Protein AF-A0A7S0BWG8-F1 (afdb_monomer_lite)

Secondary structure (DSSP, 8-state):
------S---SS--TTTTTT-SS-S-SS-------S--TTSTTTT--TTGGG-SEEEE-SSEEEEEEE-TTS-EEEEEEES-SSSGGG---SS-EEEEEE-SSEEEEEETTT--EEEEE--TTSTT---TT--SEEEEEEETTEEEEEETTT--EE-

Foldseek 3Di:
DDDDPPDAPPPDPCPPQQVPPQFPDDDPDTDRADDHDCPQHQGVPPDRVLSQFPHKADEPFKIKTWHQDPVRDIDMDMGGDADPCWQVDDDPADWDFAYYYHFKTWTQHPPFQDIAITGDQPLNQRVPDPPLGHFDHWYYYHHHIWTQRPVPRDIDD

pLDDT: mean 78.23, std 21.94, range [26.28, 98.0]

Sequence (157 aa):
SLLQCSEPCNGQHLKNLVKKVAATELSDNRIGMCWGDNIFGQVSRAPDNLNEAEAVVTGLYHNFAQYINEFGKDFSECWGMIVGDQQCTPPTESYEVVTAGYEATCFITERTDELVCKGWNDYGQCDVPSDLGAVVDADMFHRHTCAIKKSNNKVFC

Organism: NCBI:txid420281

Structure (mmCIF, N/CA/C/O backbone):
data_AF-A0A7S0BWG8-F1
#
_entry.id   AF-A0A7S0BWG8-F1
#
loop_
_atom_site.group_PDB
_atom_site.id
_atom_site.type_symbol
_atom_site.label_atom_id
_atom_site.label_alt_id
_atom_site.label_comp_id
_atom_site.label_asym_id
_atom_site.label_entity_id
_atom_site.label_seq_id
_atom_site.pdbx_PDB_ins_code
_atom_site.Cartn_x
_atom_site.Cartn_y
_atom_site.Cartn_z
_atom_site.occupancy
_atom_site.B_iso_or_equiv
_atom_site.auth_seq_id
_atom_site.auth_comp_id
_atom_site.auth_asym_id
_atom_site.auth_atom_id
_atom_site.pdbx_PDB_model_num
ATOM 1 N N . SER A 1 1 ? 24.952 -15.516 8.982 1.00 30.58 1 SER A N 1
ATOM 2 C CA . SER A 1 1 ? 24.762 -16.426 7.834 1.00 30.58 1 SER A CA 1
ATOM 3 C C . SER A 1 1 ? 23.727 -15.797 6.925 1.00 30.58 1 SER A C 1
ATOM 5 O O . SER A 1 1 ? 22.639 -15.496 7.390 1.00 30.58 1 SER A O 1
ATOM 7 N N . LEU A 1 2 ? 24.096 -15.496 5.680 1.00 26.58 2 LEU A N 1
ATOM 8 C CA . LEU A 1 2 ? 23.202 -14.891 4.689 1.00 26.58 2 LEU A CA 1
ATOM 9 C C . LEU A 1 2 ? 22.097 -15.889 4.314 1.00 26.58 2 LEU A C 1
ATOM 11 O O . LEU A 1 2 ? 22.404 -16.987 3.855 1.00 26.58 2 LEU A O 1
ATOM 15 N N . LEU A 1 3 ? 20.833 -15.513 4.504 1.00 26.28 3 LEU A N 1
ATOM 16 C CA . LEU A 1 3 ? 19.699 -16.203 3.891 1.00 26.28 3 LEU A CA 1
ATOM 17 C C . LEU A 1 3 ? 19.558 -15.679 2.458 1.00 26.28 3 LEU A C 1
ATOM 19 O O . LEU A 1 3 ? 19.000 -14.614 2.221 1.00 26.28 3 LEU A O 1
ATOM 23 N N . GLN A 1 4 ? 20.117 -16.418 1.502 1.00 27.06 4 GLN A N 1
ATOM 24 C CA . GLN A 1 4 ? 19.743 -16.297 0.095 1.00 27.06 4 GLN A CA 1
ATOM 25 C C . GLN A 1 4 ? 18.413 -17.031 -0.108 1.00 27.06 4 GLN A C 1
ATOM 27 O O . GLN A 1 4 ? 18.365 -18.255 -0.009 1.00 27.06 4 GLN A O 1
ATOM 32 N N . CYS A 1 5 ? 17.340 -16.297 -0.407 1.00 31.69 5 CYS A N 1
ATOM 33 C CA . CYS A 1 5 ? 16.128 -16.889 -0.971 1.00 31.69 5 CYS A CA 1
ATOM 34 C C . CYS A 1 5 ? 16.381 -17.169 -2.460 1.00 31.69 5 CYS A C 1
ATOM 36 O O . CYS A 1 5 ? 16.563 -16.248 -3.252 1.00 31.69 5 CYS A O 1
ATOM 38 N N . SER A 1 6 ? 16.459 -18.451 -2.818 1.00 29.72 6 SER A N 1
ATOM 39 C CA . SER A 1 6 ? 16.912 -18.957 -4.119 1.00 29.72 6 SER A CA 1
ATOM 40 C C . SER A 1 6 ? 15.794 -19.242 -5.129 1.00 29.72 6 SER A C 1
ATOM 42 O O . SER A 1 6 ? 16.023 -19.994 -6.069 1.00 29.72 6 SER A O 1
ATOM 44 N N . GLU A 1 7 ? 14.594 -18.684 -4.968 1.00 29.58 7 GLU A N 1
ATOM 45 C CA . GLU A 1 7 ? 13.456 -18.983 -5.851 1.00 29.58 7 GLU A CA 1
ATOM 46 C C . GLU A 1 7 ? 12.753 -17.687 -6.298 1.00 29.58 7 GLU A C 1
ATOM 48 O O . GLU A 1 7 ? 12.540 -16.792 -5.471 1.00 29.58 7 GLU A O 1
ATOM 53 N N . PRO A 1 8 ? 12.377 -17.550 -7.586 1.00 33.47 8 PRO A N 1
ATOM 54 C CA . PRO A 1 8 ? 11.589 -16.421 -8.060 1.00 33.47 8 PRO A CA 1
ATOM 55 C C . PRO A 1 8 ? 10.169 -16.523 -7.493 1.00 33.47 8 PRO A C 1
ATOM 57 O O . PRO A 1 8 ? 9.387 -17.399 -7.864 1.00 33.47 8 PRO A O 1
ATOM 60 N N . CYS A 1 9 ? 9.824 -15.617 -6.578 1.00 35.22 9 CYS A N 1
ATOM 61 C CA . CYS A 1 9 ? 8.475 -15.516 -6.033 1.00 35.22 9 CYS A CA 1
ATOM 62 C C . CYS A 1 9 ? 7.502 -15.015 -7.112 1.00 35.22 9 CYS A C 1
ATOM 64 O O . CYS A 1 9 ? 7.239 -13.821 -7.223 1.00 35.22 9 CYS A O 1
ATOM 66 N N . ASN A 1 10 ? 6.920 -15.932 -7.886 1.00 33.22 10 ASN A N 1
ATOM 67 C CA . ASN A 1 10 ? 5.700 -15.660 -8.641 1.00 33.22 10 ASN A CA 1
ATOM 68 C C . ASN A 1 10 ? 4.561 -15.436 -7.640 1.00 33.22 10 ASN A C 1
ATOM 70 O O . ASN A 1 10 ? 4.008 -16.414 -7.157 1.00 33.22 10 ASN A O 1
ATOM 74 N N . GLY A 1 11 ? 4.278 -14.173 -7.297 1.00 37.00 11 GLY A N 1
ATOM 75 C CA . GLY A 1 11 ? 3.029 -13.555 -6.795 1.00 37.00 11 GLY A CA 1
ATOM 76 C C . GLY A 1 11 ? 1.998 -14.312 -5.934 1.00 37.00 11 GLY A C 1
ATOM 77 O O . GLY A 1 11 ? 0.904 -13.790 -5.760 1.00 37.00 11 GLY A O 1
ATOM 78 N N . GLN A 1 12 ? 2.258 -15.513 -5.417 1.00 35.19 12 GLN A N 1
ATOM 79 C CA . GLN A 1 12 ? 1.197 -16.414 -4.952 1.00 35.19 12 GLN A CA 1
ATOM 80 C C . GLN A 1 12 ? 1.274 -16.755 -3.453 1.00 35.19 12 GLN A C 1
ATOM 82 O O . GLN A 1 12 ? 0.353 -17.375 -2.931 1.00 35.19 12 GLN A O 1
ATOM 87 N N . HIS A 1 13 ? 2.316 -16.339 -2.725 1.00 31.20 13 HIS A N 1
ATOM 88 C CA . HIS A 1 13 ? 2.599 -16.854 -1.373 1.00 31.20 13 HIS A CA 1
ATOM 89 C C . HIS A 1 13 ? 3.056 -15.788 -0.347 1.00 31.20 13 HIS A C 1
ATOM 91 O O . HIS A 1 13 ? 3.937 -16.051 0.465 1.00 31.20 13 HIS A O 1
ATOM 97 N N . LEU A 1 14 ? 2.442 -14.597 -0.311 1.00 35.53 14 LEU A N 1
ATOM 98 C CA . LEU A 1 14 ? 2.733 -13.582 0.727 1.00 35.53 14 LEU A CA 1
ATOM 99 C C . LEU A 1 14 ? 1.614 -13.384 1.768 1.00 35.53 14 LEU A C 1
ATOM 101 O O . LEU A 1 14 ? 1.635 -12.424 2.529 1.00 35.53 14 LEU A O 1
ATOM 105 N N . LYS A 1 15 ? 0.685 -14.340 1.907 1.00 37.59 15 LYS A N 1
ATOM 106 C CA . LYS A 1 15 ? -0.439 -14.250 2.864 1.00 37.59 15 LYS A CA 1
ATOM 107 C C . LYS A 1 15 ? -0.074 -14.317 4.356 1.00 37.59 15 LYS A C 1
ATOM 109 O O . LYS A 1 15 ? -0.967 -14.218 5.181 1.00 37.59 15 LYS A O 1
ATOM 114 N N . ASN A 1 16 ? 1.200 -14.463 4.721 1.00 30.95 16 ASN A N 1
ATOM 115 C CA . ASN A 1 16 ? 1.644 -14.449 6.125 1.00 30.95 16 ASN A CA 1
ATOM 116 C C . ASN A 1 16 ? 2.958 -13.676 6.360 1.00 30.95 16 ASN A C 1
ATOM 118 O O . ASN A 1 16 ? 3.517 -13.762 7.450 1.00 30.95 16 ASN A O 1
ATOM 122 N N . LEU A 1 17 ? 3.455 -12.922 5.370 1.00 32.66 17 LEU A N 1
ATOM 123 C CA . LEU A 1 17 ? 4.642 -12.069 5.542 1.00 32.66 17 LEU A CA 1
ATOM 124 C C . LEU A 1 17 ? 4.300 -10.573 5.651 1.00 32.66 17 LEU A C 1
ATOM 126 O O . LEU A 1 17 ? 5.064 -9.829 6.250 1.00 32.66 17 LEU A O 1
ATOM 130 N N . VAL A 1 18 ? 3.148 -10.113 5.157 1.00 37.84 18 VAL A N 1
ATOM 131 C CA . VAL A 1 18 ? 2.920 -8.665 4.945 1.00 37.84 18 VAL A CA 1
ATOM 132 C C . VAL A 1 18 ? 2.315 -7.930 6.153 1.00 37.84 18 VAL A C 1
ATOM 134 O O . VAL A 1 18 ? 2.246 -6.713 6.146 1.00 37.84 18 VAL A O 1
ATOM 137 N N . LYS A 1 19 ? 2.022 -8.612 7.271 1.00 34.59 19 LYS A N 1
ATOM 138 C CA . LYS A 1 19 ? 1.728 -7.927 8.550 1.00 34.59 19 LYS A CA 1
ATOM 139 C C . LYS A 1 19 ? 2.937 -7.698 9.466 1.00 34.59 19 LYS A C 1
ATOM 141 O O . LYS A 1 19 ? 2.764 -7.164 10.558 1.00 34.59 19 LYS A O 1
ATOM 146 N N . LYS A 1 20 ? 4.158 -8.102 9.068 1.00 32.12 20 LYS A N 1
ATOM 147 C CA . LYS A 1 20 ? 5.383 -7.776 9.836 1.00 32.12 20 LYS A CA 1
ATOM 148 C C . LYS A 1 20 ? 6.739 -8.025 9.161 1.00 32.12 20 LYS A C 1
ATOM 150 O O . LYS A 1 20 ? 7.756 -7.887 9.830 1.00 32.12 20 LYS A O 1
ATOM 155 N N . VAL A 1 21 ? 6.810 -8.439 7.896 1.00 32.97 21 VAL A N 1
ATOM 156 C CA . VAL A 1 21 ? 8.077 -8.856 7.270 1.00 32.97 21 VAL A CA 1
ATOM 157 C C . VAL A 1 21 ? 8.195 -8.321 5.840 1.00 32.97 21 VAL A C 1
ATOM 159 O O . VAL A 1 21 ? 8.034 -9.043 4.860 1.00 32.97 21 VAL A O 1
ATOM 162 N N . ALA A 1 22 ? 8.556 -7.044 5.744 1.00 32.47 22 ALA A N 1
ATOM 163 C CA . ALA A 1 22 ? 9.520 -6.553 4.753 1.00 32.47 22 ALA A CA 1
ATOM 164 C C . ALA A 1 22 ? 10.660 -5.737 5.411 1.00 32.47 22 ALA A C 1
ATOM 166 O O . ALA A 1 22 ? 11.482 -5.142 4.725 1.00 32.47 22 ALA A O 1
ATOM 167 N N . ALA A 1 23 ? 10.769 -5.795 6.742 1.00 34.34 23 ALA A N 1
ATOM 168 C CA . ALA A 1 23 ? 12.027 -5.699 7.464 1.00 34.34 23 ALA A CA 1
ATOM 169 C C . ALA A 1 23 ? 12.163 -7.022 8.229 1.00 34.34 23 ALA A C 1
ATOM 171 O O . ALA A 1 23 ? 11.303 -7.391 9.026 1.00 34.34 23 ALA A O 1
ATOM 172 N N . THR A 1 24 ? 13.187 -7.797 7.895 1.00 36.28 24 THR A N 1
ATOM 173 C CA . THR A 1 24 ? 13.589 -9.016 8.608 1.00 36.28 24 THR A CA 1
ATOM 174 C C . THR A 1 24 ? 13.597 -8.788 10.121 1.00 36.28 24 THR A C 1
ATOM 176 O O . THR A 1 24 ? 13.941 -7.686 10.535 1.00 36.28 24 THR A O 1
ATOM 179 N N . GLU A 1 25 ? 13.248 -9.811 10.914 1.00 34.66 25 GLU A N 1
ATOM 180 C CA . GLU A 1 25 ? 13.422 -9.902 12.378 1.00 34.66 25 GLU A CA 1
ATOM 181 C C . GLU A 1 25 ? 14.160 -8.706 13.005 1.00 34.66 25 GLU A C 1
ATOM 183 O O . GLU A 1 25 ? 15.368 -8.556 12.811 1.00 34.66 25 GLU A O 1
ATOM 188 N N . LEU A 1 26 ? 13.423 -7.862 13.742 1.00 46.47 26 LEU A N 1
ATOM 189 C CA . LEU A 1 26 ? 13.928 -6.672 14.435 1.00 46.47 26 LEU A CA 1
ATOM 190 C C . LEU A 1 26 ? 15.057 -7.041 15.413 1.00 46.47 26 LEU A C 1
ATOM 192 O O . LEU A 1 26 ? 14.850 -7.279 16.601 1.00 46.47 26 LEU A O 1
ATOM 196 N N . SER A 1 27 ? 16.264 -7.073 14.872 1.00 38.09 27 SER A N 1
ATOM 197 C CA . SER A 1 27 ? 17.537 -6.898 15.549 1.00 38.09 27 SER A CA 1
ATOM 198 C C . SER A 1 27 ? 18.245 -5.737 14.850 1.00 38.09 27 SER A C 1
ATOM 200 O O . SER A 1 27 ? 17.978 -5.481 13.678 1.00 38.09 27 SER A O 1
ATOM 202 N N . ASP A 1 28 ? 19.078 -5.019 15.600 1.00 48.75 28 ASP A N 1
ATOM 203 C CA . ASP A 1 28 ? 19.677 -3.681 15.401 1.00 48.75 28 ASP A CA 1
ATOM 204 C C . ASP A 1 28 ? 20.423 -3.380 14.067 1.00 48.75 28 ASP A C 1
ATOM 206 O O . ASP A 1 28 ? 21.303 -2.527 14.022 1.00 48.75 28 ASP A O 1
ATOM 210 N N . ASN A 1 29 ? 20.124 -4.069 12.961 1.00 47.75 29 ASN A N 1
ATOM 211 C CA . ASN A 1 29 ? 20.863 -3.995 11.703 1.00 47.75 29 ASN A CA 1
ATOM 212 C C . ASN A 1 29 ? 19.944 -4.212 10.477 1.00 47.75 29 ASN A C 1
ATOM 214 O O . ASN A 1 29 ? 20.095 -5.175 9.721 1.00 47.75 29 ASN A O 1
ATOM 218 N N . ARG A 1 30 ? 18.956 -3.324 10.283 1.00 61.09 30 ARG A N 1
ATOM 219 C CA . ARG A 1 30 ? 18.045 -3.363 9.122 1.00 61.09 30 ARG A CA 1
ATOM 220 C C . ARG A 1 30 ? 18.843 -3.189 7.819 1.00 61.09 30 ARG A C 1
ATOM 222 O O . ARG A 1 30 ? 19.543 -2.197 7.652 1.00 61.09 30 ARG A O 1
ATOM 229 N N . ILE A 1 31 ? 18.712 -4.134 6.887 1.00 55.56 31 ILE A N 1
ATOM 230 C CA . ILE A 1 31 ? 19.141 -3.990 5.489 1.00 55.56 31 ILE A CA 1
ATOM 231 C C . ILE A 1 31 ? 17.897 -4.219 4.630 1.00 55.56 31 ILE A C 1
ATOM 233 O O . ILE A 1 31 ? 17.344 -5.318 4.629 1.00 55.56 31 ILE A O 1
ATOM 237 N N . GLY A 1 32 ? 17.448 -3.184 3.919 1.00 62.41 32 GLY A N 1
ATOM 238 C CA . GLY A 1 32 ? 16.388 -3.307 2.922 1.00 62.41 32 GLY A CA 1
ATOM 239 C C . GLY A 1 32 ? 16.966 -3.876 1.629 1.00 62.41 32 GLY A C 1
ATOM 240 O O . GLY A 1 32 ? 17.916 -3.322 1.083 1.00 62.41 32 GLY A O 1
ATOM 241 N N . MET A 1 33 ? 16.430 -4.996 1.146 1.00 71.12 33 MET A N 1
ATOM 242 C CA . MET A 1 33 ? 16.835 -5.584 -0.133 1.00 71.12 33 MET A CA 1
ATOM 243 C C . MET A 1 33 ? 15.601 -5.955 -0.947 1.00 71.12 33 MET A C 1
ATOM 245 O O . MET A 1 33 ? 14.689 -6.594 -0.431 1.00 71.12 33 MET A O 1
ATOM 249 N N . CYS A 1 34 ? 15.610 -5.611 -2.233 1.00 75.06 34 CYS A N 1
ATOM 250 C CA . CYS A 1 34 ? 14.638 -6.093 -3.209 1.00 75.06 34 CYS A CA 1
ATOM 251 C C . CYS A 1 34 ? 15.281 -7.173 -4.091 1.00 75.06 34 CYS A C 1
ATOM 253 O O . CYS A 1 34 ? 16.473 -7.119 -4.394 1.00 75.06 34 CYS A O 1
ATOM 255 N N . TRP A 1 35 ? 14.496 -8.157 -4.523 1.00 79.88 35 TRP A N 1
ATOM 256 C CA . TRP A 1 35 ? 14.912 -9.191 -5.475 1.00 79.88 35 TRP A CA 1
ATOM 257 C C . TRP A 1 35 ? 13.707 -9.668 -6.297 1.00 79.88 35 TRP A C 1
ATOM 259 O O . TRP A 1 35 ? 12.565 -9.464 -5.892 1.00 79.88 35 TRP A O 1
ATOM 269 N N . GLY A 1 36 ? 13.954 -10.321 -7.438 1.00 81.25 36 GLY A N 1
ATOM 270 C CA . GLY A 1 36 ? 12.905 -10.860 -8.313 1.00 81.25 36 GLY A CA 1
ATOM 271 C C . GLY A 1 36 ? 12.773 -10.121 -9.647 1.00 81.25 36 GLY A C 1
ATOM 272 O O . GLY A 1 36 ? 13.778 -9.696 -10.221 1.00 81.25 36 GLY A O 1
ATOM 273 N N . ASP A 1 37 ? 11.539 -10.028 -10.157 1.00 80.75 37 ASP A N 1
ATOM 274 C CA . ASP A 1 37 ? 11.224 -9.323 -11.405 1.00 80.75 37 ASP A CA 1
ATOM 275 C C . ASP A 1 37 ? 11.644 -7.851 -11.321 1.00 80.75 37 ASP A C 1
ATOM 277 O O . ASP A 1 37 ? 11.440 -7.181 -10.309 1.00 80.75 37 ASP A O 1
ATOM 281 N N . ASN A 1 38 ? 12.256 -7.357 -12.393 1.00 82.81 38 ASN A N 1
ATOM 282 C CA . ASN A 1 38 ? 12.771 -5.997 -12.458 1.00 82.81 38 ASN A CA 1
ATOM 283 C C . ASN A 1 38 ? 12.453 -5.312 -13.794 1.00 82.81 38 ASN A C 1
ATOM 285 O O . ASN A 1 38 ? 13.166 -4.392 -14.199 1.00 82.81 38 ASN A O 1
ATOM 289 N N . ILE A 1 39 ? 11.423 -5.763 -14.518 1.00 87.38 39 ILE A N 1
ATOM 290 C CA . ILE A 1 39 ? 11.128 -5.232 -15.859 1.00 87.38 39 ILE A CA 1
ATOM 291 C C . ILE A 1 39 ? 10.768 -3.738 -15.827 1.00 87.38 39 ILE A C 1
ATOM 293 O O . ILE A 1 39 ? 10.986 -3.032 -16.810 1.00 87.38 39 ILE A O 1
ATOM 297 N N . PHE A 1 40 ? 10.287 -3.245 -14.683 1.00 85.81 40 PHE A N 1
ATOM 298 C CA . PHE A 1 40 ? 9.933 -1.846 -14.444 1.00 85.81 40 PHE A CA 1
ATOM 299 C C . PHE A 1 40 ? 10.820 -1.163 -13.395 1.00 85.81 40 PHE A C 1
ATOM 301 O O . PHE A 1 40 ? 10.548 -0.035 -12.984 1.00 85.81 40 PHE A O 1
ATOM 308 N N . GLY A 1 41 ? 11.907 -1.808 -12.964 1.00 87.12 41 GLY A N 1
ATOM 309 C CA . GLY A 1 41 ? 12.781 -1.269 -11.926 1.00 87.12 41 GLY A CA 1
ATOM 310 C C . GLY A 1 41 ? 12.311 -1.552 -10.496 1.00 87.12 41 GLY A C 1
ATOM 311 O O . GLY A 1 41 ? 12.753 -0.861 -9.585 1.00 87.12 41 GLY A O 1
ATOM 312 N N . GLN A 1 42 ? 11.436 -2.539 -10.274 1.00 84.94 42 GLN A N 1
ATOM 313 C CA . GLN A 1 42 ? 10.933 -2.905 -8.940 1.00 84.94 42 GLN A CA 1
ATOM 314 C C . GLN A 1 42 ? 12.061 -3.310 -7.973 1.00 84.94 42 GLN A C 1
ATOM 316 O O . GLN A 1 42 ? 11.921 -3.166 -6.761 1.00 84.94 42 GLN A O 1
ATOM 321 N N . VAL A 1 43 ? 13.189 -3.783 -8.507 1.00 83.94 43 VAL A N 1
ATOM 322 C CA . VAL A 1 43 ? 14.396 -4.121 -7.747 1.00 83.94 43 VAL A CA 1
ATOM 323 C C . VAL A 1 43 ? 15.448 -3.024 -7.869 1.00 83.94 43 VAL A C 1
ATOM 325 O O . VAL A 1 43 ? 15.920 -2.507 -6.865 1.00 83.94 43 VAL A O 1
ATOM 328 N N . SER A 1 44 ? 15.824 -2.635 -9.088 1.00 84.88 44 SER A N 1
ATOM 329 C CA . SER A 1 44 ? 16.969 -1.740 -9.308 1.00 84.88 44 SER A CA 1
ATOM 330 C C . SER A 1 44 ? 16.695 -0.267 -8.999 1.00 84.88 44 SER A C 1
ATOM 332 O O . SER A 1 44 ? 17.624 0.530 -9.057 1.00 84.88 44 SER A O 1
ATOM 334 N N . ARG A 1 45 ? 15.435 0.114 -8.755 1.00 90.00 45 ARG A N 1
ATOM 335 C CA . ARG A 1 45 ? 15.042 1.467 -8.320 1.00 90.00 45 ARG A CA 1
ATOM 336 C C . ARG A 1 45 ? 14.517 1.494 -6.886 1.00 90.00 45 ARG A C 1
ATOM 338 O O . ARG A 1 45 ? 13.850 2.451 -6.510 1.00 90.00 45 ARG A O 1
ATOM 345 N N . ALA A 1 46 ? 14.773 0.435 -6.124 1.00 85.56 46 ALA A N 1
ATOM 346 C CA . ALA A 1 46 ? 14.509 0.430 -4.698 1.00 85.56 46 ALA A CA 1
ATOM 347 C C . ALA A 1 46 ? 15.239 1.610 -4.022 1.00 85.56 46 ALA A C 1
ATOM 349 O O . ALA A 1 46 ? 16.409 1.831 -4.346 1.00 85.56 46 ALA A O 1
ATOM 350 N N . PRO A 1 47 ? 14.579 2.362 -3.123 1.00 86.31 47 PRO A N 1
ATOM 351 C CA . PRO A 1 47 ? 15.228 3.423 -2.364 1.00 86.31 47 PRO A CA 1
ATOM 352 C C . PRO A 1 47 ? 16.423 2.914 -1.549 1.00 86.31 47 PRO A C 1
ATOM 354 O O . PRO A 1 47 ? 16.365 1.851 -0.927 1.00 86.31 47 PRO A O 1
ATOM 357 N N . ASP A 1 48 ? 17.500 3.697 -1.501 1.00 83.00 48 ASP A N 1
ATOM 358 C CA . ASP A 1 48 ? 18.713 3.326 -0.756 1.00 83.00 48 ASP A CA 1
ATOM 359 C C . ASP A 1 48 ? 18.476 3.277 0.767 1.00 83.00 48 ASP A C 1
ATOM 361 O O . ASP A 1 48 ? 19.189 2.584 1.490 1.00 83.00 48 ASP A O 1
ATOM 365 N N . ASN A 1 49 ? 17.457 3.993 1.250 1.00 84.00 49 ASN A N 1
ATOM 366 C CA . ASN A 1 49 ? 17.065 4.114 2.655 1.00 84.00 49 ASN A CA 1
ATOM 367 C C . ASN A 1 49 ? 15.966 3.116 3.070 1.00 84.00 49 ASN A C 1
ATOM 369 O O . ASN A 1 49 ? 15.333 3.319 4.102 1.00 84.00 49 ASN A O 1
ATOM 373 N N . LEU A 1 50 ? 15.680 2.050 2.309 1.00 81.69 50 LEU A N 1
ATOM 374 C CA . LEU A 1 50 ? 14.599 1.105 2.657 1.00 81.69 50 LEU A CA 1
ATOM 375 C C . LEU A 1 50 ? 14.745 0.466 4.046 1.00 81.69 50 LEU A C 1
ATOM 377 O O . LEU A 1 50 ? 13.764 0.027 4.639 1.00 81.69 50 LEU A O 1
ATOM 381 N N . ASN A 1 51 ? 15.959 0.418 4.588 1.00 78.31 51 ASN A N 1
ATOM 382 C CA . ASN A 1 51 ? 16.219 0.010 5.965 1.00 78.31 51 ASN A CA 1
ATOM 383 C C . ASN A 1 51 ? 15.626 0.959 7.021 1.00 78.31 51 ASN A C 1
ATOM 385 O O . ASN A 1 51 ? 15.567 0.586 8.188 1.00 78.31 51 ASN A O 1
ATOM 389 N N . GLU A 1 52 ? 15.229 2.170 6.644 1.00 82.12 52 GLU A N 1
ATOM 390 C CA . GLU A 1 52 ? 14.612 3.174 7.513 1.00 82.12 52 GLU A CA 1
ATOM 391 C C . GLU A 1 52 ? 13.083 3.164 7.427 1.00 82.12 52 GLU A C 1
ATOM 393 O O . GLU A 1 52 ? 12.436 3.725 8.309 1.00 82.12 52 GLU A O 1
ATOM 398 N N . ALA A 1 53 ? 12.510 2.507 6.412 1.00 82.31 53 ALA A N 1
ATOM 399 C CA . ALA A 1 53 ? 11.067 2.426 6.225 1.00 82.31 53 ALA A CA 1
ATOM 400 C C . ALA A 1 53 ? 10.383 1.758 7.428 1.00 82.31 53 ALA A C 1
ATOM 402 O O . ALA A 1 53 ? 10.887 0.785 8.002 1.00 82.31 53 ALA A O 1
ATOM 403 N N . GLU A 1 54 ? 9.215 2.283 7.789 1.00 84.69 54 GLU A N 1
ATOM 404 C CA . GLU A 1 54 ? 8.356 1.701 8.822 1.00 84.69 54 GLU A CA 1
ATOM 405 C C . GLU A 1 54 ? 7.510 0.568 8.237 1.00 84.69 54 GLU A C 1
ATOM 407 O O . GLU A 1 54 ? 7.355 -0.492 8.842 1.00 84.69 54 GLU A O 1
ATOM 412 N N . ALA A 1 55 ? 7.029 0.764 7.008 1.00 84.06 55 ALA A N 1
ATOM 413 C CA . ALA A 1 55 ? 6.271 -0.228 6.269 1.00 84.06 55 ALA A CA 1
ATOM 414 C C . ALA A 1 55 ? 6.677 -0.229 4.796 1.00 84.06 55 ALA A C 1
ATOM 416 O O . ALA A 1 55 ? 6.960 0.815 4.206 1.00 84.06 55 ALA A O 1
ATOM 417 N N . VAL A 1 56 ? 6.678 -1.418 4.197 1.00 84.62 56 VAL A N 1
ATOM 418 C CA . VAL A 1 56 ? 6.877 -1.610 2.760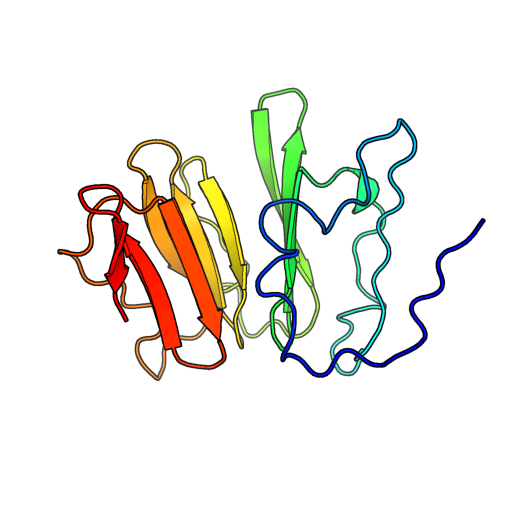 1.00 84.62 56 VAL A CA 1
ATOM 419 C C . VAL A 1 56 ? 5.842 -2.609 2.265 1.00 84.62 56 VAL A C 1
ATOM 421 O O . VAL A 1 56 ? 5.739 -3.711 2.804 1.00 84.62 56 VAL A O 1
ATOM 424 N N . VAL A 1 57 ? 5.107 -2.238 1.219 1.00 87.31 57 VAL A N 1
ATOM 425 C CA . VAL A 1 57 ? 4.182 -3.127 0.509 1.00 87.31 57 VAL A CA 1
ATOM 426 C C . VAL A 1 57 ? 4.646 -3.325 -0.926 1.00 87.31 57 VAL A C 1
ATOM 428 O O . VAL A 1 57 ? 5.187 -2.415 -1.561 1.00 87.31 57 VAL A O 1
ATOM 431 N N . THR A 1 58 ? 4.431 -4.531 -1.441 1.00 85.00 58 THR A N 1
ATOM 432 C CA . THR A 1 58 ? 4.816 -4.916 -2.797 1.00 85.00 58 THR A CA 1
ATOM 433 C C . THR A 1 58 ? 3.576 -5.284 -3.599 1.00 85.00 58 THR A C 1
ATOM 435 O O . THR A 1 58 ? 2.775 -6.120 -3.187 1.00 85.00 58 THR A O 1
ATOM 438 N N . GLY A 1 59 ? 3.405 -4.613 -4.734 1.00 83.00 59 GLY A N 1
ATOM 439 C CA . GLY A 1 59 ? 2.384 -4.905 -5.729 1.00 83.00 59 GLY A CA 1
ATOM 440 C C . GLY A 1 59 ? 2.926 -5.784 -6.852 1.00 83.00 59 GLY A C 1
ATOM 441 O O . GLY A 1 59 ? 4.037 -6.311 -6.786 1.00 83.00 59 GLY A O 1
ATOM 442 N N . LEU A 1 60 ? 2.142 -5.942 -7.921 1.00 83.44 60 LEU A N 1
ATOM 443 C CA . LEU A 1 60 ? 2.590 -6.703 -9.095 1.00 83.44 60 LEU A CA 1
ATOM 444 C C . LEU A 1 60 ? 3.698 -5.965 -9.848 1.00 83.44 60 LEU A C 1
ATOM 446 O O . LEU A 1 60 ? 4.662 -6.594 -10.283 1.00 83.44 60 LEU A O 1
ATOM 450 N N . TYR A 1 61 ? 3.566 -4.645 -9.999 1.00 84.25 61 TYR A N 1
ATOM 451 C CA . TYR A 1 61 ? 4.513 -3.851 -10.780 1.00 84.25 61 TYR A CA 1
ATOM 452 C C . TYR A 1 61 ? 5.080 -2.637 -10.056 1.00 84.25 61 TYR A C 1
ATOM 454 O O . TYR A 1 61 ? 6.092 -2.108 -10.513 1.00 84.25 61 TYR A O 1
ATOM 462 N N . HIS A 1 62 ? 4.502 -2.220 -8.931 1.00 87.81 62 HIS A N 1
ATOM 463 C CA . HIS A 1 62 ? 5.041 -1.156 -8.091 1.00 87.81 62 HIS A CA 1
ATOM 464 C C . HIS A 1 62 ? 5.214 -1.613 -6.649 1.00 87.81 62 HIS A C 1
ATOM 466 O O . HIS A 1 62 ? 4.590 -2.569 -6.198 1.00 87.81 62 HIS A O 1
ATOM 472 N N . ASN A 1 63 ? 6.053 -0.895 -5.923 1.00 88.62 63 ASN A N 1
ATOM 473 C CA . ASN A 1 63 ? 6.221 -1.024 -4.488 1.00 88.62 63 ASN A CA 1
ATOM 474 C C . ASN A 1 63 ? 5.996 0.341 -3.844 1.00 88.62 63 ASN A C 1
ATOM 476 O O . ASN A 1 63 ? 6.139 1.377 -4.503 1.00 88.62 63 ASN A O 1
ATOM 480 N N . PHE A 1 64 ? 5.674 0.333 -2.558 1.00 90.56 64 PHE A N 1
ATOM 481 C CA . PHE A 1 64 ? 5.457 1.541 -1.779 1.00 90.56 64 PHE A CA 1
ATOM 482 C C . PHE A 1 64 ? 6.098 1.376 -0.406 1.00 90.56 64 PHE A C 1
ATOM 484 O O . PHE A 1 64 ? 5.881 0.367 0.263 1.00 90.56 64 PHE A O 1
ATOM 491 N N . ALA A 1 65 ? 6.872 2.370 0.010 1.00 89.31 65 ALA A N 1
ATOM 492 C CA . ALA A 1 65 ? 7.481 2.449 1.325 1.00 89.31 65 ALA A CA 1
ATOM 493 C C . ALA A 1 65 ? 6.951 3.684 2.052 1.00 89.31 65 ALA A C 1
ATOM 495 O O . ALA A 1 65 ? 6.914 4.777 1.484 1.00 89.31 65 ALA A O 1
ATOM 496 N N . GLN A 1 66 ? 6.545 3.494 3.302 1.00 88.00 66 GLN A N 1
ATOM 497 C CA . GLN A 1 66 ? 6.173 4.557 4.222 1.00 88.00 66 GLN A CA 1
ATOM 498 C C . GLN A 1 66 ? 7.297 4.762 5.232 1.00 88.00 66 GLN A C 1
ATOM 500 O O . GLN A 1 66 ? 7.835 3.809 5.800 1.00 88.00 66 GLN A O 1
ATOM 505 N N . TYR A 1 67 ? 7.607 6.025 5.476 1.00 87.50 67 TYR A N 1
ATOM 506 C CA . TYR A 1 67 ? 8.630 6.465 6.401 1.00 87.50 67 TYR A CA 1
ATOM 507 C C . TYR A 1 67 ? 8.028 7.477 7.360 1.00 87.50 67 TYR A C 1
ATOM 509 O O . TYR A 1 67 ? 7.233 8.330 6.963 1.00 87.50 67 TYR A O 1
ATOM 517 N N . ILE A 1 68 ? 8.482 7.424 8.605 1.00 85.44 68 ILE A N 1
ATOM 518 C CA . ILE A 1 68 ? 8.132 8.395 9.631 1.00 85.44 68 ILE A CA 1
ATOM 519 C C . ILE A 1 68 ? 9.419 9.103 10.027 1.00 85.44 68 ILE A C 1
ATOM 521 O O . ILE A 1 68 ? 10.401 8.463 10.404 1.00 85.44 68 ILE A O 1
ATOM 525 N N . ASN A 1 69 ? 9.437 10.430 9.923 1.00 81.69 69 ASN A N 1
ATOM 526 C CA . ASN A 1 69 ? 10.575 11.199 10.416 1.00 81.69 69 ASN A CA 1
ATOM 527 C C . ASN A 1 69 ? 10.482 11.444 11.934 1.00 81.69 69 ASN A C 1
ATOM 529 O O . ASN A 1 69 ? 9.466 11.181 12.572 1.00 81.69 69 ASN A O 1
ATOM 533 N N . GLU A 1 70 ? 11.529 12.022 12.519 1.00 82.38 70 GLU A N 1
ATOM 534 C CA . GLU A 1 70 ? 11.601 12.326 13.959 1.00 82.38 70 GLU A CA 1
ATOM 535 C C . GLU A 1 70 ? 10.481 13.245 14.488 1.00 82.38 70 GLU A C 1
ATOM 537 O O . GLU A 1 70 ? 10.237 13.296 15.693 1.00 82.38 70 GLU A O 1
ATOM 542 N N . PHE A 1 71 ? 9.777 13.951 13.599 1.00 81.38 71 PHE A N 1
ATOM 543 C CA . PHE A 1 71 ? 8.647 14.821 13.930 1.00 81.38 71 PHE A CA 1
ATOM 544 C C . PHE A 1 71 ? 7.287 14.120 13.797 1.00 81.38 71 PHE A C 1
ATOM 546 O O . PHE A 1 71 ? 6.258 14.779 13.943 1.00 81.38 71 PHE A O 1
ATOM 553 N N . GLY A 1 72 ? 7.264 12.819 13.489 1.00 75.44 72 GLY A N 1
ATOM 554 C CA . GLY A 1 72 ? 6.035 12.068 13.238 1.00 75.44 72 GLY A CA 1
ATOM 555 C C . GLY A 1 72 ? 5.377 12.408 11.899 1.00 75.44 72 GLY A C 1
ATOM 556 O O . GLY A 1 72 ? 4.180 12.195 11.740 1.00 75.44 72 GLY A O 1
ATOM 557 N N . LYS A 1 73 ? 6.119 13.001 10.953 1.00 73.50 73 LYS A N 1
ATOM 558 C CA . LYS A 1 73 ? 5.596 13.301 9.618 1.00 73.50 73 LYS A CA 1
ATOM 559 C C . LYS A 1 73 ? 5.845 12.123 8.687 1.00 73.50 73 LYS A C 1
ATOM 561 O O . LYS A 1 73 ? 6.998 11.738 8.477 1.00 73.50 73 LYS A O 1
ATOM 566 N N . ASP A 1 74 ? 4.764 11.668 8.067 1.00 84.00 74 ASP A N 1
ATOM 567 C CA . ASP A 1 74 ? 4.794 10.664 7.015 1.00 84.00 74 ASP A CA 1
ATOM 568 C C . ASP A 1 74 ? 5.377 11.241 5.723 1.00 84.00 74 ASP A C 1
ATOM 570 O O . ASP A 1 74 ? 4.964 12.298 5.227 1.00 84.00 74 ASP A O 1
ATOM 574 N N . PHE A 1 75 ? 6.329 10.522 5.146 1.00 87.19 75 PHE A N 1
ATOM 575 C CA . PHE A 1 75 ? 6.646 10.630 3.731 1.00 87.19 75 PHE A CA 1
ATOM 576 C C . PHE A 1 75 ? 6.685 9.233 3.124 1.00 87.19 75 PHE A C 1
ATOM 578 O O . PHE A 1 75 ? 6.813 8.232 3.827 1.00 87.19 75 PHE A O 1
ATOM 585 N N . SER A 1 76 ? 6.532 9.163 1.809 1.00 90.38 76 SER A N 1
ATOM 586 C CA . SER A 1 76 ? 6.449 7.893 1.108 1.00 90.38 76 SER A CA 1
ATOM 587 C C . SER A 1 76 ? 7.255 7.903 -0.170 1.00 90.38 76 SER A C 1
ATOM 589 O O . SER A 1 76 ? 7.305 8.913 -0.875 1.00 90.38 76 SER A O 1
ATOM 591 N N . GLU A 1 77 ? 7.811 6.747 -0.498 1.00 90.19 77 GLU A N 1
ATOM 592 C CA . GLU A 1 77 ? 8.496 6.507 -1.759 1.00 90.19 77 GLU A CA 1
ATOM 593 C C . GLU A 1 77 ? 7.810 5.363 -2.499 1.00 90.19 77 GLU A C 1
ATOM 595 O O . GLU A 1 77 ? 7.385 4.371 -1.910 1.00 90.19 77 GLU A O 1
ATOM 600 N N . CYS A 1 78 ? 7.680 5.516 -3.810 1.00 91.50 78 CYS A N 1
ATOM 601 C CA . CYS A 1 78 ? 6.977 4.587 -4.680 1.00 91.50 78 CYS A CA 1
ATOM 602 C C . CYS A 1 78 ? 7.872 4.317 -5.885 1.00 91.50 78 CYS A C 1
ATOM 604 O O . CYS A 1 78 ? 8.413 5.258 -6.470 1.00 91.50 78 CYS A O 1
ATOM 606 N N . TRP A 1 79 ? 8.065 3.050 -6.246 1.00 92.19 79 TRP A N 1
ATOM 607 C CA . TRP A 1 79 ? 8.977 2.670 -7.331 1.00 92.19 79 TRP A CA 1
ATOM 608 C C . TRP A 1 79 ? 8.476 1.453 -8.108 1.00 92.19 79 TRP A C 1
ATOM 610 O O . TRP A 1 79 ? 7.584 0.739 -7.662 1.00 92.19 79 TRP A O 1
ATOM 620 N N . GLY A 1 80 ? 9.051 1.225 -9.291 1.00 89.56 80 GLY A N 1
ATOM 621 C CA . GLY A 1 80 ? 8.575 0.241 -10.266 1.00 89.56 80 GLY A CA 1
ATOM 622 C C . GLY A 1 80 ? 7.795 0.896 -11.409 1.00 89.56 80 GLY A C 1
ATOM 623 O O . GLY A 1 80 ? 8.163 1.975 -11.884 1.00 89.56 80 GLY A O 1
ATOM 624 N N . MET A 1 81 ? 6.722 0.247 -11.863 1.00 89.00 81 MET A N 1
ATOM 625 C CA . MET A 1 81 ? 5.803 0.785 -12.863 1.00 89.00 81 MET A CA 1
ATOM 626 C C . MET A 1 81 ? 4.869 1.798 -12.216 1.00 89.00 81 MET A C 1
ATOM 628 O O . MET A 1 81 ? 4.036 1.459 -11.381 1.00 89.00 81 MET A O 1
ATOM 632 N N . ILE A 1 82 ? 4.992 3.049 -12.635 1.00 87.44 82 ILE A N 1
ATOM 633 C CA . ILE A 1 82 ? 4.163 4.137 -12.138 1.00 87.44 82 ILE A CA 1
ATOM 634 C C . ILE A 1 82 ? 3.450 4.757 -13.336 1.00 87.44 82 ILE A C 1
ATOM 636 O O . ILE A 1 82 ? 4.099 5.286 -14.241 1.00 87.44 82 ILE A O 1
ATOM 640 N N . VAL A 1 83 ? 2.121 4.652 -13.361 1.00 82.56 83 VAL A N 1
ATOM 641 C CA . VAL A 1 83 ? 1.270 5.235 -14.405 1.00 82.56 83 VAL A CA 1
ATOM 642 C C . VAL A 1 83 ? 0.491 6.392 -13.781 1.00 82.56 83 VAL A C 1
ATOM 644 O O . VAL A 1 83 ? -0.448 6.189 -13.020 1.00 82.56 83 VAL A O 1
ATOM 647 N N . GLY A 1 84 ? 0.908 7.626 -14.071 1.00 81.50 84 GLY A N 1
ATOM 648 C CA . GLY A 1 84 ? 0.417 8.806 -13.345 1.00 81.50 84 GLY A CA 1
ATOM 649 C C . GLY A 1 84 ? 1.041 8.920 -11.950 1.00 81.50 84 GLY A C 1
ATOM 650 O O . GLY A 1 84 ? 2.181 8.521 -11.762 1.00 81.50 84 GLY A O 1
ATOM 651 N N . ASP A 1 85 ? 0.327 9.490 -10.981 1.00 76.19 85 ASP A N 1
ATOM 652 C CA . ASP A 1 85 ? 0.790 9.682 -9.594 1.00 76.19 85 ASP A CA 1
ATOM 653 C C . ASP A 1 85 ? -0.120 9.017 -8.544 1.00 76.19 85 ASP A C 1
ATOM 655 O O . ASP A 1 85 ? 0.246 8.887 -7.373 1.00 76.19 85 ASP A O 1
ATOM 659 N N . GLN A 1 86 ? -1.301 8.549 -8.951 1.00 79.75 86 GLN A N 1
ATOM 660 C CA . GLN A 1 86 ? -2.375 8.194 -8.024 1.00 79.75 86 GLN A CA 1
ATOM 661 C C . GLN A 1 86 ? -2.027 7.006 -7.119 1.00 79.75 86 GLN A C 1
ATOM 663 O O . GLN A 1 86 ? -2.271 7.083 -5.920 1.00 79.75 86 GLN A O 1
ATOM 668 N N . GLN A 1 87 ? -1.393 5.946 -7.634 1.00 84.31 87 GLN A N 1
ATOM 669 C CA . GLN A 1 87 ? -0.991 4.777 -6.823 1.00 84.31 87 GLN A CA 1
ATOM 670 C C . GLN A 1 87 ? 0.122 5.059 -5.808 1.00 84.31 87 GLN A C 1
ATOM 672 O O . GLN A 1 87 ? 0.407 4.228 -4.947 1.00 84.31 87 GLN A O 1
ATOM 677 N N . CYS A 1 88 ? 0.729 6.239 -5.903 1.00 86.50 88 CYS A N 1
ATOM 678 C CA . CYS A 1 88 ? 1.802 6.707 -5.041 1.00 86.50 88 CYS A CA 1
ATOM 679 C C . CYS A 1 88 ? 1.371 7.912 -4.185 1.00 86.50 88 CYS A C 1
ATOM 681 O O . CYS A 1 88 ? 2.211 8.529 -3.536 1.00 86.50 88 CYS A O 1
ATOM 683 N N . THR A 1 89 ? 0.081 8.267 -4.199 1.00 90.62 89 THR A N 1
ATOM 684 C CA . THR A 1 89 ? -0.460 9.416 -3.467 1.00 90.62 89 THR A CA 1
ATOM 685 C C . THR A 1 89 ? -1.257 8.923 -2.258 1.00 90.62 89 THR A C 1
ATOM 687 O O . THR A 1 89 ? -2.421 8.542 -2.422 1.00 90.62 89 THR A O 1
ATOM 690 N N . PRO A 1 90 ? -0.663 8.902 -1.053 1.00 91.69 90 PRO A N 1
ATOM 691 C CA . PRO A 1 90 ? -1.370 8.480 0.149 1.00 91.69 90 PRO A CA 1
ATOM 692 C C . PRO A 1 90 ? -2.485 9.466 0.553 1.00 91.69 90 PRO A C 1
ATOM 694 O O . PRO A 1 90 ? -2.580 10.572 0.004 1.00 91.69 90 PRO A O 1
ATOM 697 N N . PRO A 1 91 ? -3.354 9.091 1.511 1.00 91.94 91 PRO A N 1
ATOM 698 C CA . PRO A 1 91 ? -4.296 10.013 2.138 1.00 91.94 91 PRO A CA 1
ATOM 699 C C . PRO A 1 91 ? -3.594 11.239 2.740 1.00 91.94 91 PRO A C 1
ATOM 701 O O . PRO A 1 91 ? -2.428 11.190 3.119 1.00 91.94 91 PRO A O 1
ATOM 704 N N . THR A 1 92 ? -4.316 12.358 2.846 1.00 90.25 92 THR A N 1
ATOM 705 C CA . THR A 1 92 ? -3.777 13.584 3.464 1.00 90.25 92 THR A CA 1
ATOM 706 C C . THR A 1 92 ? -3.673 13.506 4.986 1.00 90.25 92 THR A C 1
ATOM 708 O O . THR A 1 92 ? -2.966 14.310 5.586 1.00 90.25 92 THR A O 1
ATOM 711 N N . GLU A 1 93 ? -4.438 12.612 5.610 1.00 90.06 93 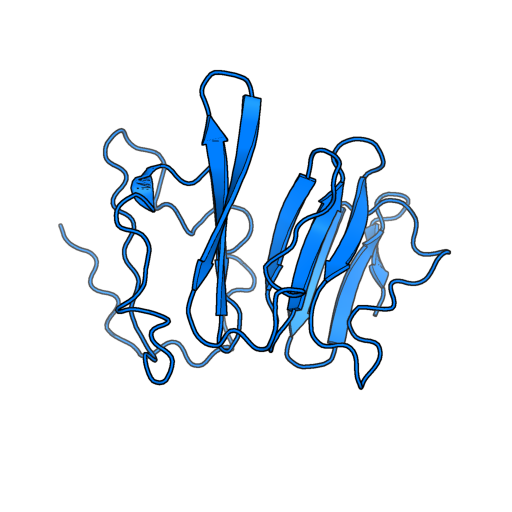GLU A N 1
ATOM 712 C CA . GLU A 1 93 ? -4.333 12.306 7.039 1.00 90.06 93 GLU A CA 1
ATOM 713 C C . GLU A 1 93 ? -3.357 11.154 7.283 1.00 90.06 93 GLU A C 1
ATOM 715 O O . GLU A 1 93 ? -3.036 10.432 6.344 1.00 90.06 93 GLU A O 1
ATOM 720 N N . SER A 1 94 ? -2.922 10.973 8.533 1.00 91.06 94 SER A N 1
ATOM 721 C CA . SER A 1 94 ? -2.053 9.862 8.935 1.00 91.06 94 SER A CA 1
ATOM 722 C C . SER A 1 94 ? -2.667 8.508 8.587 1.00 91.06 94 SER A C 1
ATOM 724 O O . SER A 1 94 ? -3.884 8.301 8.703 1.00 91.06 94 SER A O 1
ATOM 726 N N . TYR A 1 95 ? -1.820 7.587 8.143 1.00 92.75 95 TYR A N 1
ATOM 727 C CA . TYR A 1 95 ? -2.239 6.318 7.567 1.00 92.75 95 TYR A CA 1
ATOM 728 C C . TYR A 1 95 ? -1.227 5.209 7.849 1.00 92.75 95 TYR A C 1
ATOM 730 O O . TYR A 1 95 ? -0.052 5.470 8.066 1.00 92.75 95 TYR A O 1
ATOM 738 N N . GLU A 1 96 ? -1.678 3.966 7.740 1.00 91.31 96 GLU A N 1
ATOM 739 C CA . GLU A 1 96 ? -0.836 2.784 7.577 1.00 91.31 96 GLU A CA 1
ATOM 740 C C . GLU A 1 96 ? -1.004 2.275 6.143 1.00 91.31 96 GLU A C 1
ATOM 742 O O . GLU A 1 96 ? -2.130 2.073 5.677 1.00 91.31 96 GLU A O 1
ATOM 747 N N . VAL A 1 97 ? 0.095 2.068 5.416 1.00 89.19 97 VAL A N 1
ATOM 748 C CA . VAL A 1 97 ? 0.043 1.353 4.134 1.00 89.19 97 VAL A CA 1
ATOM 749 C C . VAL A 1 97 ? -0.094 -0.152 4.379 1.00 89.19 97 VAL A C 1
ATOM 751 O O . VAL A 1 97 ? 0.736 -0.751 5.055 1.00 89.19 97 VAL A O 1
ATOM 754 N N . VAL A 1 98 ? -1.138 -0.774 3.822 1.00 90.62 98 VAL A N 1
ATOM 755 C CA . VAL A 1 98 ? -1.495 -2.168 4.161 1.00 90.62 98 VAL A CA 1
ATOM 756 C C . VAL A 1 98 ? -1.321 -3.156 3.019 1.00 90.62 98 VAL A C 1
ATOM 758 O O . VAL A 1 98 ? -0.952 -4.305 3.245 1.00 90.62 98 VAL A O 1
ATOM 761 N N . THR A 1 99 ? -1.554 -2.736 1.776 1.00 90.50 99 THR A N 1
ATOM 762 C CA . THR A 1 99 ? -1.377 -3.621 0.620 1.00 90.50 99 THR A CA 1
ATOM 763 C C . THR A 1 99 ? -1.164 -2.830 -0.664 1.00 90.50 99 THR A C 1
ATOM 765 O O . THR A 1 99 ? -1.610 -1.689 -0.791 1.00 90.50 99 THR A O 1
ATOM 768 N N . ALA A 1 100 ? -0.494 -3.450 -1.630 1.00 88.12 100 ALA A N 1
ATOM 769 C CA . ALA A 1 100 ? -0.380 -2.964 -2.995 1.00 88.12 100 ALA A CA 1
ATOM 770 C C . ALA A 1 100 ? -0.786 -4.080 -3.964 1.00 88.12 100 ALA A C 1
ATOM 772 O O . ALA A 1 100 ? -0.411 -5.237 -3.796 1.00 88.12 100 ALA A O 1
ATOM 773 N N . GLY A 1 101 ? -1.574 -3.728 -4.979 1.00 83.75 101 GLY A N 1
ATOM 774 C CA . GLY A 1 101 ? -2.065 -4.644 -6.006 1.00 83.75 101 GLY A CA 1
ATOM 775 C C . GLY A 1 101 ? -1.387 -4.433 -7.360 1.00 83.75 101 GLY A C 1
ATOM 776 O O . GLY A 1 101 ? -0.172 -4.296 -7.447 1.00 83.75 101 GLY A O 1
ATOM 777 N N . TYR A 1 102 ? -2.167 -4.440 -8.447 1.00 84.00 102 TYR A N 1
ATOM 778 C CA . TYR A 1 102 ? -1.642 -4.270 -9.811 1.00 84.00 102 TYR A CA 1
ATOM 779 C C . TYR A 1 102 ? -0.993 -2.899 -10.033 1.00 84.00 102 TYR A C 1
ATOM 781 O O . TYR A 1 102 ? 0.195 -2.811 -10.319 1.00 84.00 102 TYR A O 1
ATOM 789 N N . GLU A 1 103 ? -1.797 -1.853 -9.867 1.00 87.12 103 GLU A N 1
ATOM 790 C CA . GLU A 1 103 ? -1.442 -0.442 -10.056 1.00 87.12 103 GLU A CA 1
ATOM 791 C C . GLU A 1 103 ? -2.209 0.407 -9.026 1.00 87.12 103 GLU A C 1
ATOM 793 O O . GLU A 1 103 ? -2.675 1.504 -9.313 1.00 87.12 103 GLU A O 1
ATOM 798 N N . ALA A 1 104 ? -2.431 -0.137 -7.827 1.00 91.62 104 ALA A N 1
ATOM 799 C CA . ALA A 1 104 ? -3.043 0.599 -6.729 1.00 91.62 104 ALA A CA 1
ATOM 800 C C . ALA A 1 104 ? -2.451 0.191 -5.381 1.00 91.62 104 ALA A C 1
ATOM 802 O O . ALA A 1 104 ? -1.930 -0.916 -5.227 1.00 91.62 104 ALA A O 1
ATOM 803 N N . THR A 1 105 ? -2.553 1.101 -4.423 1.00 92.81 105 THR A N 1
ATOM 804 C CA . THR A 1 105 ? -2.077 0.953 -3.048 1.00 92.81 105 THR A CA 1
ATOM 805 C C . THR A 1 105 ? -3.231 1.284 -2.115 1.00 92.81 105 THR A C 1
ATOM 807 O O . THR A 1 105 ? -3.952 2.259 -2.342 1.00 92.81 105 THR A O 1
ATOM 810 N N . CYS A 1 106 ? -3.427 0.466 -1.088 1.00 94.56 106 CYS A N 1
ATOM 811 C CA . CYS A 1 106 ? -4.454 0.669 -0.083 1.00 94.56 106 CYS A CA 1
ATOM 812 C C . CYS A 1 106 ? -3.839 1.007 1.271 1.00 94.56 106 CYS A C 1
ATOM 814 O O . CYS A 1 106 ? -2.792 0.487 1.665 1.00 94.56 106 CYS A O 1
ATOM 816 N N . PHE A 1 107 ? -4.553 1.869 1.979 1.00 95.50 107 PHE A N 1
ATOM 817 C CA . PHE A 1 107 ? -4.166 2.480 3.232 1.00 95.50 107 PHE A CA 1
ATOM 818 C C . PHE A 1 107 ? -5.308 2.344 4.231 1.00 95.50 107 PHE A C 1
ATOM 820 O O . PHE A 1 107 ? -6.476 2.410 3.841 1.00 95.50 107 PHE A O 1
ATOM 827 N N . ILE A 1 108 ? -4.982 2.212 5.510 1.00 95.81 108 ILE A N 1
ATOM 828 C CA . ILE A 1 108 ? -5.940 2.379 6.602 1.00 95.81 108 ILE A CA 1
ATOM 829 C C . ILE A 1 108 ? -5.632 3.709 7.281 1.00 95.81 108 ILE A C 1
ATOM 831 O O . ILE A 1 108 ? -4.515 3.933 7.736 1.00 95.81 108 ILE A O 1
ATOM 835 N N . THR A 1 109 ? -6.603 4.615 7.334 1.00 95.50 109 THR A N 1
ATOM 836 C CA . THR A 1 109 ? -6.438 5.904 8.023 1.00 95.50 109 THR A CA 1
ATOM 837 C C . THR A 1 109 ? -6.349 5.680 9.533 1.00 95.50 109 THR A C 1
ATOM 839 O O . THR A 1 109 ? -7.207 4.996 10.094 1.00 95.50 109 THR A O 1
ATOM 842 N N . GLU A 1 110 ? -5.406 6.311 10.226 1.00 92.44 110 GLU A N 1
ATOM 843 C CA . GLU A 1 110 ? -5.208 6.073 11.666 1.00 92.44 110 GLU A CA 1
ATOM 844 C C . GLU A 1 110 ? -6.380 6.558 12.533 1.00 92.44 110 GLU A C 1
ATOM 846 O O . GLU A 1 110 ? -6.669 6.007 13.594 1.00 92.44 110 GLU A O 1
ATOM 851 N N . ARG A 1 111 ? -7.071 7.614 12.091 1.00 94.31 111 ARG A N 1
ATOM 852 C CA . ARG A 1 111 ? -8.123 8.272 12.876 1.00 94.31 111 ARG A CA 1
ATOM 853 C C . ARG A 1 111 ? -9.443 7.504 12.879 1.00 94.31 111 ARG A C 1
ATOM 855 O O . ARG A 1 111 ? -10.138 7.501 13.895 1.00 94.31 111 ARG A O 1
ATOM 862 N N . THR A 1 112 ? -9.832 6.943 11.737 1.00 96.25 112 THR A N 1
ATOM 863 C CA . THR A 1 112 ? -11.159 6.332 11.525 1.00 96.25 112 THR A CA 1
ATOM 864 C C . THR A 1 112 ? -11.099 4.851 11.168 1.00 96.25 112 THR A C 1
ATOM 866 O O . THR A 1 112 ? -12.152 4.223 11.064 1.00 96.25 112 THR A O 1
ATOM 869 N N . ASP A 1 113 ? -9.899 4.283 11.011 1.00 97.06 113 ASP A N 1
ATOM 870 C CA . ASP A 1 113 ? -9.675 2.943 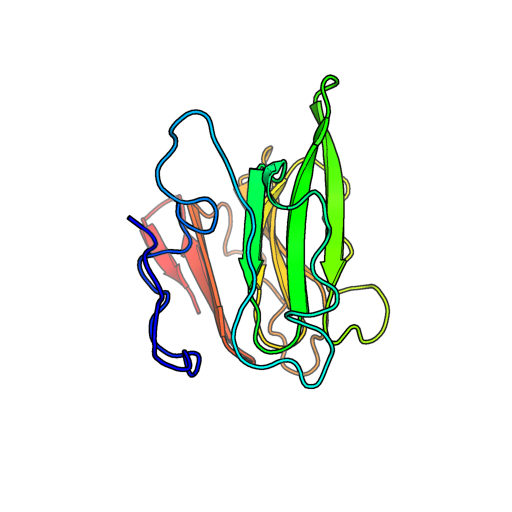10.464 1.00 97.06 113 ASP A CA 1
ATOM 871 C C . ASP A 1 113 ? -10.356 2.727 9.090 1.00 97.06 113 ASP A C 1
ATOM 873 O O . ASP A 1 113 ? -10.753 1.610 8.751 1.00 97.06 113 ASP A O 1
ATOM 877 N N . GLU A 1 114 ? -10.562 3.785 8.302 1.00 97.06 114 GLU A N 1
ATOM 878 C CA . GLU A 1 114 ? -11.181 3.692 6.981 1.00 97.06 114 GLU A CA 1
ATOM 879 C C . GLU A 1 114 ? -10.182 3.168 5.949 1.00 97.06 114 GLU A C 1
ATOM 881 O O . GLU A 1 114 ? -9.028 3.597 5.899 1.00 97.06 114 GLU A O 1
ATOM 886 N N . LEU A 1 115 ? -10.646 2.246 5.100 1.00 97.31 115 LEU A N 1
ATOM 887 C CA . LEU A 1 115 ? -9.870 1.765 3.966 1.00 97.31 115 LEU A CA 1
ATOM 888 C C . LEU A 1 115 ? -9.930 2.790 2.834 1.00 97.31 115 LEU A C 1
ATOM 890 O O . LEU A 1 115 ? -11.007 3.120 2.337 1.00 97.31 115 LEU A O 1
ATOM 894 N N . VAL A 1 116 ? -8.767 3.238 2.380 1.00 96.12 116 VAL A N 1
ATOM 895 C CA . VAL A 1 116 ? -8.620 4.120 1.225 1.00 96.12 116 VAL A CA 1
ATOM 896 C C . VAL A 1 116 ? -7.689 3.451 0.231 1.00 96.12 116 VAL A C 1
ATOM 898 O O . VAL A 1 116 ? -6.531 3.210 0.542 1.00 96.12 116 VAL A O 1
ATOM 901 N N . CYS A 1 117 ? -8.169 3.183 -0.978 1.00 95.06 117 CYS A N 1
ATOM 902 C CA . CYS A 1 117 ? -7.350 2.654 -2.065 1.00 95.06 117 CYS A CA 1
ATOM 903 C C . CYS A 1 117 ? -7.145 3.728 -3.138 1.00 95.06 117 CYS A C 1
ATOM 905 O O . CYS A 1 117 ? -8.056 4.499 -3.451 1.00 95.06 117 CYS A O 1
ATOM 907 N N . LYS A 1 118 ? -5.926 3.821 -3.671 1.00 94.19 118 LYS A N 1
ATOM 908 C CA . LYS A 1 118 ? -5.511 4.848 -4.632 1.00 94.19 118 LYS A CA 1
ATOM 909 C C . LYS A 1 118 ? -4.723 4.223 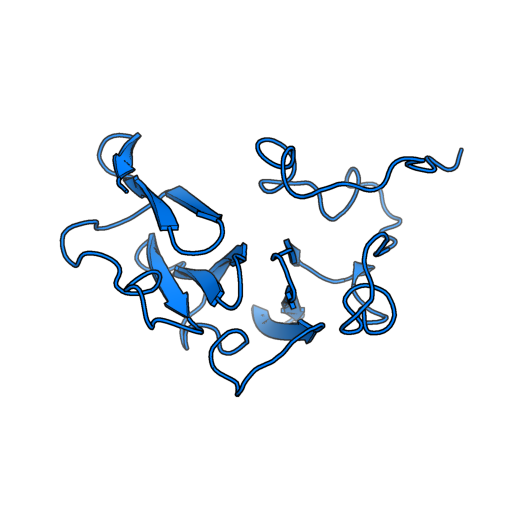-5.767 1.00 94.19 118 LYS A C 1
ATOM 911 O O . LYS A 1 118 ? -3.874 3.372 -5.526 1.00 94.19 118 LYS A O 1
ATOM 916 N N . GLY A 1 119 ? -4.973 4.683 -6.987 1.00 92.00 119 GLY A N 1
ATOM 917 C CA . GLY A 1 119 ? -4.345 4.160 -8.195 1.00 92.00 119 GLY A CA 1
ATOM 918 C C . GLY A 1 119 ? -5.371 3.822 -9.262 1.00 92.00 119 GLY A C 1
ATOM 919 O O . GLY A 1 119 ? -6.490 4.337 -9.250 1.00 92.00 119 GLY A O 1
ATOM 920 N N . TRP A 1 120 ? -4.978 2.957 -10.187 1.00 90.44 120 TRP A N 1
ATOM 921 C CA . TRP A 1 120 ? -5.810 2.546 -11.307 1.00 90.44 120 TRP A CA 1
ATOM 922 C C . TRP A 1 120 ? -7.111 1.870 -10.849 1.00 90.44 120 TRP A C 1
ATOM 924 O O . TRP A 1 120 ? -7.097 0.986 -9.990 1.00 90.44 120 TRP A O 1
ATOM 934 N N . ASN A 1 121 ? -8.234 2.291 -11.440 1.00 92.25 121 ASN A N 1
ATOM 935 C CA . ASN A 1 121 ? -9.577 1.964 -10.958 1.00 92.25 121 ASN A CA 1
ATOM 936 C C . ASN A 1 121 ? -10.577 1.570 -12.067 1.00 92.25 121 ASN A C 1
ATOM 938 O O . ASN A 1 121 ? -11.784 1.652 -11.864 1.00 92.25 121 ASN A O 1
ATOM 942 N N . ASP A 1 122 ? -10.123 1.143 -13.251 1.00 91.75 122 ASP A N 1
ATOM 943 C CA . ASP A 1 122 ? -11.043 0.828 -14.368 1.00 91.75 122 ASP A CA 1
ATOM 944 C C . ASP A 1 122 ? -12.013 -0.334 -14.071 1.00 91.75 122 ASP A C 1
ATOM 946 O O . ASP A 1 122 ? -12.981 -0.537 -14.803 1.00 91.75 122 ASP A O 1
ATOM 950 N N . TYR A 1 123 ? -11.754 -1.114 -13.017 1.00 90.50 123 TYR A N 1
ATOM 951 C CA . TYR A 1 123 ? -12.584 -2.240 -12.581 1.00 90.50 123 TYR A CA 1
ATOM 952 C C . TYR A 1 123 ? -13.230 -2.009 -11.207 1.00 90.50 123 TYR A C 1
ATOM 954 O O . TYR A 1 123 ? -13.839 -2.934 -10.673 1.00 90.50 123 TYR A O 1
ATOM 962 N N . GLY A 1 124 ? -13.109 -0.808 -10.633 1.00 92.88 124 GLY A N 1
ATOM 963 C CA . GLY A 1 124 ? -13.651 -0.481 -9.312 1.00 92.88 124 GLY A CA 1
ATOM 964 C C . GLY A 1 124 ? -12.845 -1.034 -8.131 1.00 92.88 124 GLY A C 1
ATOM 965 O O . GLY A 1 124 ? -13.343 -1.082 -7.012 1.00 92.88 124 GLY A O 1
ATOM 966 N N . GLN A 1 125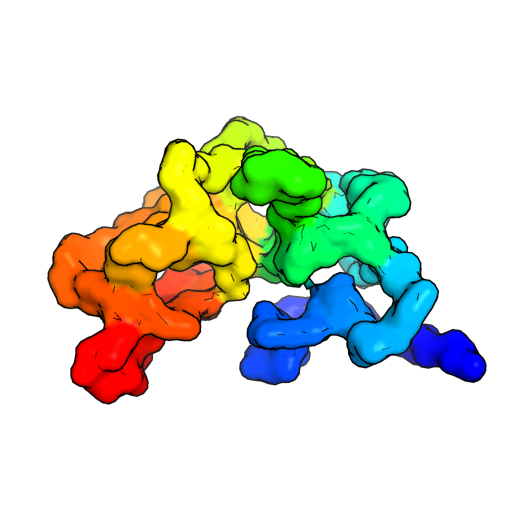 ? -11.593 -1.458 -8.332 1.00 90.44 125 GLN A N 1
ATOM 967 C CA . GLN A 1 125 ? -10.740 -1.994 -7.257 1.00 90.44 125 GLN A CA 1
ATOM 968 C C . GLN A 1 125 ? -10.429 -0.986 -6.131 1.00 90.44 125 GLN A C 1
ATOM 970 O O . GLN A 1 125 ? -10.066 -1.396 -5.028 1.00 90.44 125 GLN A O 1
ATOM 975 N N . CYS A 1 126 ? -10.562 0.315 -6.402 1.00 93.62 126 CYS A N 1
ATOM 976 C CA . CYS A 1 126 ? -10.418 1.398 -5.432 1.00 93.62 126 CYS A CA 1
ATOM 977 C C . CYS A 1 126 ? -11.772 1.945 -4.945 1.00 93.62 126 CYS A C 1
ATOM 979 O O . CYS A 1 126 ? -11.788 2.800 -4.057 1.00 93.62 126 CYS A O 1
ATOM 981 N N . ASP A 1 127 ? -12.894 1.457 -5.485 1.00 94.69 127 ASP A N 1
ATOM 982 C CA . ASP A 1 127 ? -14.247 1.862 -5.094 1.00 94.69 127 ASP A CA 1
ATOM 983 C C . ASP A 1 127 ? -14.663 1.144 -3.802 1.00 94.69 127 ASP A C 1
ATOM 985 O O . ASP A 1 127 ? -15.500 0.240 -3.790 1.00 94.69 127 ASP A O 1
ATOM 989 N N . VAL A 1 128 ? -14.045 1.539 -2.686 1.00 95.06 128 VAL A N 1
ATOM 990 C CA . VAL A 1 128 ? -14.349 0.992 -1.358 1.00 95.06 128 VAL A CA 1
ATOM 991 C C . VAL A 1 128 ? -15.824 1.264 -1.009 1.00 95.06 128 VAL A C 1
ATOM 993 O O . VAL A 1 128 ? -16.245 2.427 -1.018 1.00 95.06 128 VAL A O 1
ATOM 996 N N . PRO A 1 129 ? -16.626 0.233 -0.671 1.00 94.06 129 PRO A N 1
ATOM 997 C CA . PRO A 1 129 ? -18.029 0.416 -0.311 1.00 94.06 129 PRO A CA 1
ATOM 998 C C . PRO A 1 129 ? -18.192 1.344 0.895 1.00 94.06 129 PRO A C 1
ATOM 1000 O O . PRO A 1 129 ? -17.556 1.153 1.933 1.00 94.06 129 PRO A O 1
ATOM 1003 N N . SER A 1 130 ? -19.091 2.325 0.795 1.00 90.88 130 SER A N 1
ATOM 1004 C CA . SER A 1 130 ? -19.314 3.310 1.864 1.00 90.88 130 SER A CA 1
ATOM 1005 C C . SER A 1 130 ? -19.882 2.704 3.153 1.00 90.88 130 SER A C 1
ATOM 1007 O O . SER A 1 130 ? -19.774 3.306 4.220 1.00 90.88 130 SER A O 1
ATOM 1009 N N . ASP A 1 131 ? -20.463 1.505 3.083 1.00 91.75 131 ASP A N 1
ATOM 1010 C CA . ASP A 1 131 ? -20.984 0.749 4.221 1.00 91.75 131 ASP A CA 1
ATOM 1011 C C . ASP A 1 131 ? -19.983 -0.273 4.797 1.00 91.75 131 ASP A C 1
ATOM 1013 O O . ASP A 1 131 ? -20.289 -0.944 5.795 1.00 91.75 131 ASP A O 1
ATOM 1017 N N . LEU A 1 132 ? -18.765 -0.369 4.242 1.00 95.56 132 LEU A N 1
ATOM 1018 C CA . LEU A 1 132 ? -17.701 -1.220 4.780 1.00 95.56 132 LEU A CA 1
ATOM 1019 C C . LEU A 1 132 ? -17.345 -0.804 6.214 1.00 95.56 132 LEU A C 1
ATOM 1021 O O . LEU A 1 132 ? -17.266 -1.665 7.090 1.00 95.56 132 LEU A O 1
ATOM 1025 N N . GLY A 1 133 ? -17.266 0.501 6.484 1.00 96.06 133 GLY A N 1
ATOM 1026 C CA . GLY A 1 133 ? -16.865 1.053 7.780 1.00 96.06 133 GLY A CA 1
ATOM 1027 C C . GLY A 1 133 ? -15.402 0.754 8.126 1.00 96.06 133 GLY A C 1
ATOM 1028 O O . GLY A 1 133 ? -14.610 0.410 7.254 1.00 96.06 133 GLY A O 1
ATOM 1029 N N . ALA A 1 134 ? -15.062 0.870 9.411 1.00 97.75 134 ALA A N 1
ATOM 1030 C CA . ALA A 1 134 ? -13.717 0.610 9.924 1.00 97.75 134 ALA A CA 1
ATOM 1031 C C . ALA A 1 134 ? -13.226 -0.815 9.609 1.00 97.75 134 ALA A C 1
ATOM 1033 O O . ALA A 1 134 ? -13.965 -1.793 9.799 1.00 97.75 134 ALA A O 1
ATOM 1034 N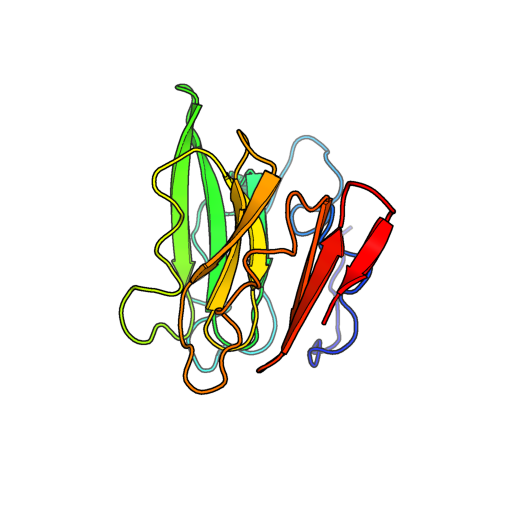 N . VAL A 1 135 ? -11.960 -0.944 9.217 1.00 98.00 135 VAL A N 1
ATOM 1035 C CA . VAL A 1 135 ? -11.298 -2.215 8.893 1.00 98.00 135 VAL A CA 1
ATOM 1036 C C . VAL A 1 135 ? -10.083 -2.466 9.789 1.00 98.00 135 VAL A C 1
ATOM 1038 O O . VAL A 1 135 ? -9.598 -1.574 10.471 1.00 98.00 135 VAL A O 1
ATOM 1041 N N . VAL A 1 136 ? -9.616 -3.712 9.837 1.00 95.75 136 VAL A N 1
ATOM 1042 C CA . VAL A 1 136 ? -8.371 -4.100 10.542 1.00 95.75 136 VAL A CA 1
ATOM 1043 C C . VAL A 1 136 ? -7.308 -4.662 9.603 1.00 95.75 136 VAL A C 1
ATOM 1045 O O . VAL A 1 136 ? -6.204 -5.006 10.032 1.00 95.75 136 VAL A O 1
ATOM 1048 N N . ASP A 1 137 ? -7.679 -4.880 8.345 1.00 93.88 137 ASP A N 1
ATOM 1049 C CA . ASP A 1 137 ? -6.800 -5.402 7.313 1.00 93.88 137 ASP A CA 1
ATOM 1050 C C . ASP A 1 137 ? -7.432 -5.255 5.936 1.00 93.88 137 ASP A C 1
ATOM 1052 O O . ASP A 1 137 ? -8.666 -5.254 5.819 1.00 93.88 137 ASP A O 1
ATOM 1056 N N . ALA A 1 138 ? -6.588 -5.254 4.913 1.00 93.75 138 ALA A N 1
ATOM 1057 C CA . ALA A 1 138 ? -7.001 -5.411 3.533 1.00 93.75 138 ALA A CA 1
ATOM 1058 C C . ALA A 1 138 ? -5.942 -6.160 2.723 1.00 93.75 138 ALA A C 1
ATOM 1060 O O . ALA A 1 138 ? -4.747 -6.050 2.971 1.00 93.75 138 ALA A O 1
ATOM 1061 N N . ASP A 1 139 ? -6.403 -6.900 1.722 1.00 92.06 139 ASP A N 1
ATOM 1062 C CA . ASP A 1 139 ? -5.557 -7.551 0.732 1.00 92.06 139 ASP A CA 1
ATOM 1063 C C . ASP A 1 139 ? -6.065 -7.183 -0.660 1.00 92.06 139 ASP A C 1
ATOM 1065 O O . ASP A 1 139 ? -7.275 -7.141 -0.908 1.00 92.06 139 ASP A O 1
ATOM 1069 N N . MET A 1 140 ? -5.140 -6.911 -1.572 1.00 87.81 140 MET A N 1
ATOM 1070 C CA . MET A 1 140 ? -5.451 -6.525 -2.936 1.00 87.81 140 MET A CA 1
ATOM 1071 C C . MET A 1 140 ? -4.666 -7.408 -3.895 1.00 87.81 140 MET A C 1
ATOM 1073 O O . MET A 1 140 ? -3.444 -7.500 -3.832 1.00 87.81 140 MET A O 1
ATOM 1077 N N . PHE A 1 141 ? -5.367 -8.016 -4.851 1.00 84.38 141 PHE A N 1
ATOM 1078 C CA . PHE A 1 141 ? -4.717 -8.762 -5.920 1.00 84.38 141 PHE A CA 1
ATOM 1079 C C . PHE A 1 141 ? -5.346 -8.464 -7.275 1.00 84.38 141 PHE A C 1
ATOM 1081 O O . PHE A 1 141 ? -6.534 -8.698 -7.520 1.00 84.38 141 PHE A O 1
ATOM 1088 N N . HIS A 1 142 ? -4.501 -7.999 -8.195 1.00 83.31 142 HIS A N 1
ATOM 1089 C CA . HIS A 1 142 ? -4.861 -7.643 -9.561 1.00 83.31 142 HIS A CA 1
ATOM 1090 C C . HIS A 1 142 ? -5.986 -6.586 -9.638 1.00 83.31 142 HIS A C 1
ATOM 1092 O O . HIS A 1 142 ? -5.705 -5.391 -9.611 1.00 83.31 142 HIS A O 1
ATOM 1098 N N . ARG A 1 143 ? -7.249 -7.024 -9.713 1.00 83.56 143 ARG A N 1
ATOM 1099 C CA . ARG A 1 143 ? -8.460 -6.190 -9.871 1.00 83.56 143 ARG A CA 1
ATOM 1100 C C . ARG A 1 143 ? -9.462 -6.339 -8.719 1.00 83.56 143 ARG A C 1
ATOM 1102 O O . ARG A 1 143 ? -10.583 -5.869 -8.843 1.00 83.56 143 ARG A O 1
ATOM 1109 N N . HIS A 1 144 ? -9.093 -7.031 -7.643 1.00 87.56 144 HIS A N 1
ATOM 1110 C CA . HIS A 1 144 ? -9.977 -7.273 -6.503 1.00 87.56 144 HIS A CA 1
ATOM 1111 C C . HIS A 1 144 ? -9.329 -6.772 -5.220 1.00 87.56 144 HIS A C 1
ATOM 1113 O O . HIS A 1 144 ? -8.118 -6.929 -5.039 1.00 87.56 144 HIS A O 1
ATOM 1119 N N . THR A 1 145 ? -10.169 -6.255 -4.329 1.00 91.38 145 THR A N 1
ATOM 1120 C CA . THR A 1 145 ? -9.790 -5.787 -2.999 1.00 91.38 145 THR A CA 1
ATOM 1121 C C . THR A 1 145 ? -10.707 -6.459 -1.992 1.00 91.38 145 THR A C 1
ATOM 1123 O O . THR A 1 145 ? -11.926 -6.429 -2.141 1.00 91.38 145 THR A O 1
ATOM 1126 N N . CYS A 1 146 ? -10.116 -7.083 -0.983 1.00 93.94 146 CYS A N 1
ATOM 1127 C CA . CYS A 1 146 ? -10.825 -7.686 0.130 1.00 93.94 146 CYS A CA 1
ATOM 1128 C C . CYS A 1 146 ? -10.400 -7.002 1.427 1.00 93.94 146 CYS A C 1
ATOM 1130 O O . CYS A 1 146 ? -9.230 -6.673 1.595 1.00 93.94 146 CYS A O 1
ATOM 1132 N N . ALA A 1 147 ? -11.317 -6.844 2.375 1.00 95.75 147 ALA A N 1
ATOM 1133 C CA . ALA A 1 147 ? -11.040 -6.210 3.657 1.00 95.75 147 ALA A CA 1
ATOM 1134 C C . ALA A 1 147 ? -11.689 -6.951 4.823 1.00 95.75 147 ALA A C 1
ATOM 1136 O O . ALA A 1 147 ? -12.726 -7.596 4.666 1.00 95.75 147 ALA A O 1
ATOM 1137 N N . ILE A 1 148 ? -11.095 -6.842 6.011 1.00 96.00 148 ILE A N 1
ATOM 1138 C CA . ILE A 1 148 ? -11.649 -7.404 7.245 1.00 96.00 148 ILE A CA 1
ATOM 1139 C C . ILE A 1 148 ? -12.303 -6.281 8.040 1.00 96.00 148 ILE A C 1
ATOM 1141 O O . ILE A 1 148 ? -11.625 -5.401 8.570 1.00 96.00 148 ILE A O 1
ATOM 1145 N N . LYS A 1 149 ? -13.630 -6.328 8.166 1.00 96.19 149 LYS A N 1
ATOM 1146 C CA . LYS A 1 149 ? -14.402 -5.315 8.891 1.00 96.19 149 LYS A CA 1
ATOM 1147 C C . LYS A 1 149 ? -14.175 -5.415 10.402 1.00 96.19 149 LYS A C 1
ATOM 1149 O O . LYS A 1 149 ? -14.435 -6.456 11.007 1.00 96.19 149 LYS A O 1
ATOM 1154 N N . LYS A 1 150 ? -13.790 -4.309 11.042 1.00 96.31 150 LYS A N 1
ATOM 1155 C CA . LYS A 1 150 ? -13.429 -4.233 12.472 1.00 96.31 150 LYS A CA 1
ATOM 1156 C C . LYS A 1 150 ? -14.579 -4.599 13.409 1.00 96.31 150 LYS A C 1
ATOM 1158 O O . LYS A 1 150 ? -14.366 -5.190 14.460 1.00 96.31 150 LYS A O 1
ATOM 1163 N N . SER A 1 151 ? -15.820 -4.299 13.021 1.00 96.44 151 SER A N 1
ATOM 1164 C CA . SER A 1 151 ? -16.993 -4.525 13.876 1.00 96.44 151 SER A CA 1
ATOM 1165 C C . SER A 1 151 ? -17.316 -6.001 14.128 1.00 96.44 151 SER A C 1
ATOM 1167 O O . SER A 1 151 ? -17.980 -6.322 15.109 1.00 96.44 151 SER A O 1
ATOM 1169 N N . ASN A 1 152 ? -16.959 -6.894 13.199 1.00 95.62 152 ASN A N 1
ATOM 1170 C CA . ASN A 1 152 ? -17.398 -8.294 13.241 1.00 95.62 152 ASN A CA 1
ATOM 1171 C C . ASN A 1 152 ? -16.397 -9.299 12.650 1.00 95.62 152 ASN A C 1
ATOM 1173 O O . ASN A 1 152 ? -16.732 -10.478 12.545 1.00 95.62 152 ASN A O 1
ATOM 1177 N N . ASN A 1 153 ? -15.203 -8.848 12.256 1.00 93.12 153 ASN A N 1
ATOM 1178 C CA . ASN A 1 153 ? -14.146 -9.647 11.640 1.00 93.12 153 ASN A CA 1
ATOM 1179 C C . ASN A 1 153 ? -14.585 -10.415 10.382 1.00 93.12 153 ASN A C 1
ATOM 1181 O O . ASN A 1 153 ? -13.999 -11.444 10.045 1.00 93.12 153 ASN A O 1
ATOM 1185 N N . LYS A 1 154 ? -15.628 -9.948 9.682 1.00 94.69 154 LYS A N 1
ATOM 1186 C CA . LYS A 1 154 ? -16.036 -10.542 8.407 1.00 94.69 154 LYS A CA 1
ATOM 1187 C C . LYS A 1 154 ? -15.177 -10.001 7.274 1.00 94.69 154 LYS A C 1
ATOM 1189 O O . LYS A 1 154 ? -14.904 -8.804 7.218 1.00 94.69 154 LYS A O 1
ATOM 1194 N N . VAL A 1 155 ? -14.811 -10.902 6.368 1.00 93.88 155 VAL A N 1
ATOM 1195 C CA . VAL A 1 155 ? -14.183 -10.556 5.093 1.00 93.88 155 VAL A CA 1
ATOM 1196 C C . VAL A 1 155 ? -15.252 -10.007 4.153 1.00 93.88 155 VAL A C 1
ATOM 1198 O O . VAL A 1 155 ? -16.324 -10.603 4.024 1.00 93.88 155 VAL A O 1
ATOM 1201 N N . PHE A 1 156 ? -14.947 -8.888 3.510 1.00 92.38 156 PHE A N 1
ATOM 1202 C CA . PHE A 1 156 ? -15.746 -8.276 2.462 1.00 92.38 156 PHE A CA 1
ATOM 1203 C C . PHE A 1 156 ? -14.894 -8.149 1.203 1.00 92.38 156 PHE A C 1
ATOM 1205 O O . PHE A 1 156 ? -13.797 -7.604 1.273 1.00 92.38 156 PHE A O 1
ATOM 1212 N N . CYS A 1 157 ? -15.411 -8.672 0.099 1.00 90.75 157 CYS A N 1
ATOM 1213 C CA . CYS A 1 157 ? -14.943 -8.532 -1.271 1.00 90.75 157 CYS A CA 1
ATOM 1214 C C . CYS A 1 157 ? -16.224 -8.364 -2.120 1.00 90.75 157 CYS A C 1
ATOM 1216 O O . CYS A 1 157 ? -16.131 -7.790 -3.215 1.00 90.75 157 CYS A O 1
#

InterPro domains:
  IPR009091 Regulator of chromosome condensation 1/beta-lactamase-inhibitor protein II [G3DSA:2.130.10.30] (14-157)
  IPR009091 Regulator of chromosome condensation 1/beta-lactamase-inhibitor protein II [SSF50985] (29-157)

Radius of gyration: 15.41 Å; chains: 1; bounding box: 46×34×31 Å